Protein AF-A0A674DM79-F1 (afdb_monomer_lite)

pLDDT: mean 80.17, std 14.51, range [45.16, 95.06]

Foldseek 3Di:
DFDWDWDFDVVVTGTPDIAGCVRFNAFDDWDDPPPAQWIFTDFDDDTGPDDPPPPDRDIDGDDD

Organism: Salmo trutta (NCBI:txid8032)

Radius of gyration: 11.94 Å; chains: 1; bounding box: 29×21×29 Å

Secondary structure (DSSP, 8-state):
----EEEEEETTEEEEEEE-HHHHEEEEEEEE-TTSSEEEEEEEEEEESS-SSS---EEEE---

Structure (mmCIF, N/CA/C/O backbone):
data_AF-A0A674DM79-F1
#
_entry.id   AF-A0A674DM79-F1
#
loop_
_atom_site.group_PDB
_atom_site.id
_atom_site.type_symbol
_atom_site.label_atom_id
_atom_site.label_alt_id
_atom_site.label_comp_id
_atom_site.label_asym_id
_atom_site.label_entity_id
_atom_site.label_seq_id
_atom_site.pdbx_PDB_ins_code
_atom_site.Cartn_x
_atom_site.Cartn_y
_atom_site.Cartn_z
_atom_site.occupancy
_atom_site.B_iso_or_equiv
_atom_site.auth_seq_id
_atom_site.auth_comp_id
_atom_site.auth_asym_id
_atom_site.auth_atom_id
_atom_site.pdbx_PDB_model_num
ATOM 1 N N . MET A 1 1 ? -0.697 5.083 -16.050 1.00 53.28 1 MET A N 1
ATOM 2 C CA . MET A 1 1 ? -1.152 5.217 -14.652 1.00 53.28 1 MET A CA 1
ATOM 3 C C . MET A 1 1 ? 0.063 5.016 -13.778 1.00 53.28 1 MET A C 1
ATOM 5 O O . MET A 1 1 ? 0.520 3.889 -13.641 1.00 53.28 1 MET A O 1
ATOM 9 N N . GLU A 1 2 ? 0.630 6.104 -13.279 1.00 64.50 2 GLU A N 1
ATOM 10 C CA . GLU A 1 2 ? 1.640 6.055 -12.222 1.00 64.50 2 GLU A CA 1
ATOM 11 C C . GLU A 1 2 ? 0.886 5.734 -10.932 1.00 64.50 2 GLU A C 1
ATOM 13 O O . GLU A 1 2 ? -0.045 6.449 -10.562 1.00 64.50 2 GLU A O 1
ATOM 18 N N . THR A 1 3 ? 1.162 4.575 -10.341 1.00 79.06 3 THR A N 1
ATOM 19 C CA . THR A 1 3 ? 0.429 4.092 -9.163 1.00 79.06 3 THR A CA 1
ATOM 20 C C . THR A 1 3 ? 1.314 4.192 -7.929 1.00 79.06 3 THR A C 1
ATOM 22 O O . THR A 1 3 ? 2.529 4.053 -8.037 1.00 79.06 3 THR A O 1
ATOM 25 N N . GLY A 1 4 ? 0.690 4.476 -6.787 1.00 87.75 4 GLY A N 1
ATOM 26 C CA . GLY A 1 4 ? 1.278 4.496 -5.448 1.00 87.75 4 GLY A CA 1
ATOM 27 C C . GLY A 1 4 ? 0.325 3.813 -4.458 1.00 87.75 4 GLY A C 1
ATOM 28 O O . GLY A 1 4 ? -0.597 3.108 -4.875 1.00 87.75 4 GLY A O 1
ATOM 29 N N . VAL A 1 5 ? 0.503 4.022 -3.154 1.00 90.62 5 VAL A N 1
ATOM 30 C CA . VAL A 1 5 ? -0.352 3.427 -2.105 1.00 90.62 5 VAL A CA 1
ATOM 31 C C . VAL A 1 5 ? -1.070 4.524 -1.326 1.00 90.62 5 VAL A C 1
ATOM 33 O O . VAL A 1 5 ? -0.441 5.488 -0.914 1.00 90.62 5 VAL A O 1
ATOM 36 N N . ARG A 1 6 ? -2.373 4.371 -1.059 1.00 91.62 6 ARG A N 1
ATOM 37 C CA . ARG A 1 6 ? -3.139 5.239 -0.142 1.00 91.62 6 ARG A CA 1
ATOM 38 C C . ARG A 1 6 ? -3.800 4.386 0.932 1.00 91.62 6 ARG A C 1
ATOM 40 O O . ARG A 1 6 ? -4.359 3.334 0.628 1.00 91.62 6 ARG A O 1
ATOM 47 N N . ILE A 1 7 ? -3.726 4.836 2.179 1.00 91.81 7 ILE A N 1
ATOM 48 C CA . ILE A 1 7 ? -4.244 4.124 3.345 1.00 91.81 7 ILE A CA 1
ATOM 49 C C . ILE A 1 7 ? -5.403 4.920 3.917 1.00 91.81 7 ILE A C 1
ATOM 51 O O . ILE A 1 7 ? -5.275 6.114 4.182 1.00 91.81 7 ILE A O 1
ATOM 55 N N . TYR A 1 8 ? -6.520 4.243 4.149 1.00 92.50 8 TYR A N 1
ATOM 56 C CA . TYR A 1 8 ? -7.726 4.843 4.699 1.00 92.50 8 TYR A CA 1
ATOM 57 C C . TYR A 1 8 ? -8.143 4.115 5.973 1.00 92.50 8 TYR A C 1
ATOM 59 O O . TYR A 1 8 ? -8.135 2.885 6.032 1.00 92.50 8 TYR A O 1
ATOM 67 N N . ASN A 1 9 ? -8.557 4.876 6.982 1.00 91.25 9 ASN A N 1
ATOM 68 C CA . ASN A 1 9 ? -9.476 4.359 7.984 1.00 91.25 9 ASN A CA 1
ATOM 69 C C . ASN A 1 9 ? -10.838 4.141 7.328 1.00 91.25 9 ASN A C 1
ATOM 71 O O . ASN A 1 9 ? -11.247 4.933 6.485 1.00 91.25 9 ASN A O 1
ATOM 75 N N . VAL A 1 10 ? -11.536 3.088 7.745 1.00 92.19 10 VAL A N 1
ATOM 76 C CA . VAL A 1 10 ? -12.914 2.825 7.308 1.00 92.19 10 VAL A CA 1
ATOM 77 C C . VAL A 1 10 ? -13.915 3.592 8.174 1.00 92.19 10 VAL A C 1
ATOM 79 O O . VAL A 1 10 ? -14.916 4.067 7.654 1.00 92.19 10 VAL A O 1
ATOM 82 N N . GLU A 1 11 ? -13.620 3.758 9.469 1.00 91.75 11 GLU A N 1
ATOM 83 C CA . GLU A 1 11 ? -14.504 4.425 10.431 1.00 91.75 11 GLU A CA 1
ATOM 84 C C . GLU A 1 11 ? -13.708 5.344 11.388 1.00 91.75 11 GLU A C 1
ATOM 86 O O . GLU A 1 11 ? -12.919 4.839 12.199 1.00 91.75 11 GLU A O 1
ATOM 91 N N . PRO A 1 12 ? -13.872 6.680 11.290 1.00 93.00 12 PRO A N 1
ATOM 92 C CA . PRO A 1 12 ? -14.504 7.373 10.163 1.00 93.00 12 PRO A CA 1
ATOM 93 C C . PRO A 1 12 ? -13.686 7.179 8.875 1.00 93.00 12 PRO A C 1
ATOM 95 O O . PRO A 1 12 ? -12.469 6.970 8.939 1.00 93.00 12 PRO A O 1
ATOM 98 N N . LEU A 1 13 ? -14.335 7.279 7.709 1.00 95.06 13 LEU A N 1
ATOM 99 C CA . LEU A 1 13 ? -13.646 7.224 6.418 1.00 95.06 13 LEU A CA 1
ATOM 100 C C . LEU A 1 13 ? -12.688 8.414 6.289 1.00 95.06 13 LEU A C 1
ATOM 102 O O . LEU A 1 13 ? -13.110 9.546 6.058 1.00 95.06 13 LEU A O 1
ATOM 106 N N . MET A 1 14 ? -11.393 8.159 6.459 1.00 93.69 14 MET A N 1
ATOM 107 C CA . MET A 1 14 ? -10.372 9.203 6.508 1.00 93.69 14 MET A CA 1
ATOM 108 C C . MET A 1 14 ? -9.049 8.682 5.960 1.00 93.69 14 MET A C 1
ATOM 110 O O . MET A 1 14 ? -8.602 7.603 6.345 1.00 93.69 14 MET A O 1
ATOM 114 N N . GLU A 1 15 ? -8.398 9.456 5.093 1.00 92.06 15 GLU A N 1
ATOM 115 C CA . GLU A 1 15 ? -7.039 9.141 4.653 1.00 92.06 15 GLU A CA 1
ATOM 116 C C . GLU A 1 15 ? -6.068 9.239 5.834 1.00 92.06 15 GLU A C 1
ATOM 118 O O . GLU A 1 15 ? -6.033 10.234 6.556 1.00 92.06 15 GLU A O 1
ATOM 123 N N . LYS A 1 16 ? -5.289 8.180 6.038 1.00 90.12 16 LYS A N 1
ATOM 124 C CA . LYS A 1 16 ? -4.273 8.080 7.086 1.00 90.12 16 LYS A CA 1
ATOM 125 C C . LYS A 1 16 ? -2.866 8.366 6.585 1.00 90.12 16 LYS A C 1
ATOM 127 O O . LYS A 1 16 ? -2.008 8.678 7.402 1.00 90.12 16 LYS A O 1
ATOM 132 N N . GLY A 1 17 ? -2.643 8.239 5.283 1.00 89.50 17 GLY A N 1
ATOM 133 C CA . GLY A 1 17 ? -1.378 8.533 4.630 1.00 89.50 17 GLY A CA 1
ATOM 134 C C . GLY A 1 17 ? -1.332 7.952 3.224 1.00 89.50 17 GLY A C 1
ATOM 135 O O . GLY A 1 17 ? -2.189 7.151 2.835 1.00 89.50 17 GLY A O 1
ATOM 136 N N . HIS A 1 18 ? -0.302 8.333 2.483 1.00 90.75 18 HIS A N 1
ATOM 137 C CA . HIS A 1 18 ? -0.016 7.809 1.158 1.00 90.75 18 HIS A CA 1
ATOM 138 C C . HIS A 1 18 ? 1.490 7.646 0.949 1.00 90.75 18 HIS A C 1
ATOM 140 O O . HIS A 1 18 ? 2.298 8.246 1.656 1.00 90.75 18 HIS A O 1
ATOM 146 N N . LEU A 1 19 ? 1.840 6.778 0.005 1.00 89.88 19 LEU A N 1
ATOM 147 C CA . LEU A 1 19 ? 3.182 6.588 -0.521 1.00 89.88 19 LEU A CA 1
ATOM 148 C C . LEU A 1 19 ? 3.121 6.848 -2.024 1.00 89.88 19 LEU A C 1
ATOM 150 O O . LEU A 1 19 ? 2.421 6.128 -2.745 1.00 89.88 19 LEU A O 1
ATOM 154 N N . ASP A 1 20 ? 3.841 7.864 -2.477 1.00 90.31 20 ASP A N 1
ATOM 155 C CA . ASP A 1 20 ? 3.802 8.305 -3.868 1.00 90.31 20 ASP A CA 1
ATOM 156 C C . ASP A 1 20 ? 4.560 7.362 -4.804 1.00 90.31 20 ASP A C 1
ATOM 158 O O . ASP A 1 20 ? 5.346 6.503 -4.383 1.00 90.31 20 ASP A O 1
ATOM 162 N N . HIS A 1 21 ? 4.344 7.540 -6.107 1.00 88.62 21 HIS A N 1
ATOM 163 C CA . HIS A 1 21 ? 4.998 6.747 -7.142 1.00 88.62 21 HIS A CA 1
ATOM 164 C C . HIS A 1 21 ? 6.531 6.805 -7.031 1.00 88.62 21 HIS A C 1
ATOM 166 O O . HIS A 1 21 ? 7.209 5.792 -7.180 1.00 88.62 21 HIS A O 1
ATOM 172 N N . GLU A 1 22 ? 7.101 7.951 -6.669 1.00 88.31 22 GLU A N 1
ATOM 173 C CA . GLU A 1 22 ? 8.537 8.121 -6.449 1.00 88.31 22 GLU A CA 1
ATOM 174 C C . GLU A 1 22 ? 9.043 7.263 -5.276 1.00 88.31 22 GLU A C 1
ATOM 176 O O . GLU A 1 22 ? 10.202 6.832 -5.254 1.00 88.31 22 GLU A O 1
ATOM 181 N N . GLN A 1 23 ? 8.182 6.969 -4.295 1.00 86.69 23 GLN A N 1
ATOM 182 C CA . GLN A 1 23 ? 8.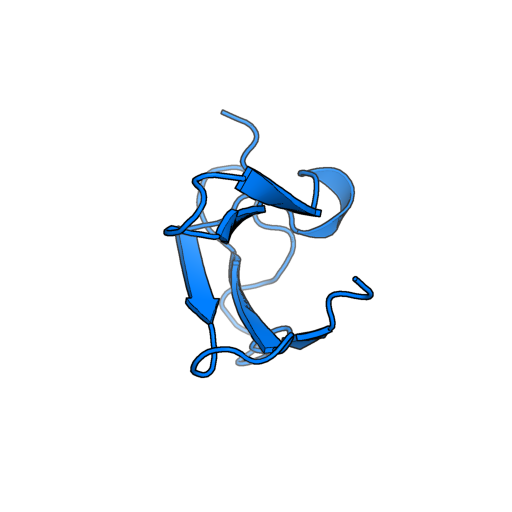521 6.190 -3.105 1.00 86.69 23 GLN A CA 1
ATOM 183 C C . GLN A 1 23 ? 8.384 4.682 -3.325 1.00 86.69 23 GLN A C 1
ATOM 185 O O . GLN A 1 23 ? 9.281 3.944 -2.898 1.00 86.69 23 GLN A O 1
ATOM 190 N N . VAL A 1 24 ? 7.317 4.227 -3.992 1.00 87.25 24 VAL A N 1
ATOM 191 C CA . VAL A 1 24 ? 6.977 2.792 -4.132 1.00 87.25 24 VAL A CA 1
ATOM 192 C C . VAL A 1 24 ? 7.033 2.252 -5.565 1.00 87.25 24 VAL A C 1
ATOM 194 O O . VAL A 1 24 ? 7.021 1.038 -5.763 1.00 87.25 24 VAL A O 1
ATOM 197 N N . GLY A 1 25 ? 7.145 3.121 -6.568 1.00 88.81 25 GLY A N 1
ATOM 198 C CA . GLY A 1 25 ? 6.940 2.763 -7.970 1.00 88.81 25 GLY A CA 1
ATOM 199 C C . GLY A 1 25 ? 5.525 2.273 -8.235 1.00 88.81 25 GLY A C 1
ATOM 200 O O . GLY A 1 25 ? 4.638 2.395 -7.400 1.00 88.81 25 GLY A O 1
ATOM 201 N N . SER A 1 26 ? 5.318 1.689 -9.410 1.00 88.62 26 SER A N 1
ATOM 202 C CA . SER A 1 26 ? 4.037 1.080 -9.762 1.00 88.62 26 SER A CA 1
ATOM 203 C C . SER A 1 26 ? 3.768 -0.144 -8.881 1.00 88.62 26 SER A C 1
ATOM 205 O O . SER A 1 26 ? 4.645 -0.995 -8.708 1.00 88.62 26 SER A O 1
ATOM 207 N N . VAL A 1 27 ? 2.554 -0.238 -8.336 1.00 87.25 27 VAL A N 1
ATOM 208 C CA . VAL A 1 27 ? 2.161 -1.253 -7.348 1.00 87.25 27 VAL A CA 1
ATOM 209 C C . VAL A 1 27 ? 1.126 -2.200 -7.946 1.00 87.25 27 VAL A C 1
ATOM 211 O O . VAL A 1 27 ? 0.103 -1.758 -8.464 1.00 87.25 27 VAL A O 1
ATOM 214 N N . ALA A 1 28 ? 1.364 -3.507 -7.831 1.00 88.75 28 ALA A N 1
ATOM 215 C CA . ALA A 1 28 ? 0.399 -4.541 -8.209 1.00 88.75 28 ALA A CA 1
ATOM 216 C C . ALA A 1 28 ? -0.454 -5.000 -7.020 1.00 88.75 28 ALA A C 1
ATOM 218 O O . ALA A 1 28 ? -1.65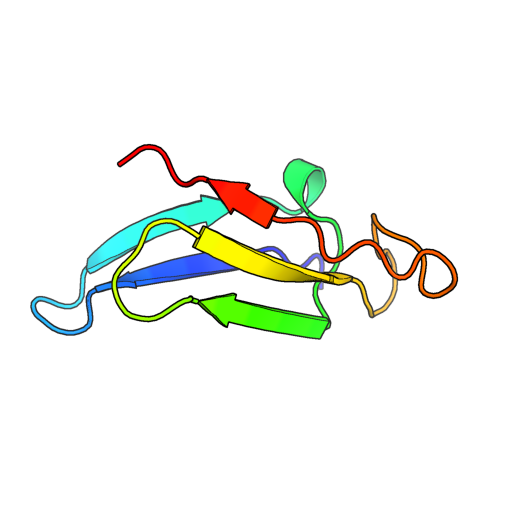3 -5.228 -7.164 1.00 88.75 28 ALA A O 1
ATOM 219 N N . GLN A 1 29 ? 0.158 -5.128 -5.840 1.00 88.25 29 GLN A N 1
ATOM 220 C CA . GLN A 1 29 ? -0.531 -5.552 -4.626 1.00 88.25 29 GLN A CA 1
ATOM 221 C C . GLN A 1 29 ? 0.028 -4.821 -3.406 1.00 88.25 29 GLN A C 1
ATOM 223 O O . GLN A 1 29 ? 1.233 -4.624 -3.274 1.00 88.25 29 GLN A O 1
ATOM 228 N N . CYS A 1 30 ? -0.856 -4.460 -2.481 1.00 88.88 30 CYS A N 1
ATOM 229 C CA . CYS A 1 30 ? -0.492 -3.941 -1.171 1.00 88.88 30 CYS A CA 1
ATOM 230 C C . CYS A 1 30 ? -1.336 -4.644 -0.103 1.00 88.88 30 CYS A C 1
ATOM 232 O O . CYS A 1 30 ? -2.534 -4.858 -0.290 1.00 88.88 30 CYS A O 1
ATOM 234 N N . SER A 1 31 ? -0.729 -5.041 1.014 1.00 89.38 31 SER A N 1
ATOM 235 C CA . SER A 1 31 ? -1.428 -5.696 2.125 1.00 89.38 31 SER A CA 1
ATOM 236 C C . SER A 1 31 ? -0.925 -5.185 3.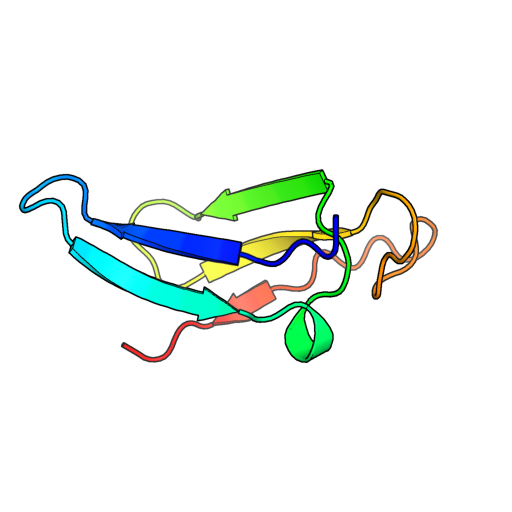474 1.00 89.38 31 SER A C 1
ATOM 238 O O . SER A 1 31 ? 0.277 -5.049 3.685 1.00 89.38 31 SER A O 1
ATOM 240 N N . MET A 1 32 ? -1.857 -4.914 4.390 1.00 90.94 32 MET A N 1
ATOM 241 C CA . MET A 1 32 ? -1.573 -4.496 5.767 1.00 90.94 32 MET A CA 1
ATOM 242 C C . MET A 1 32 ? -1.511 -5.698 6.709 1.00 90.94 32 MET A C 1
ATOM 244 O O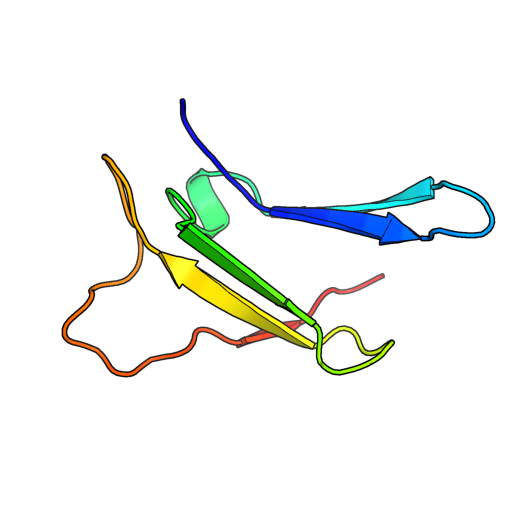 . MET A 1 32 ? -2.342 -6.605 6.617 1.00 90.94 32 MET A O 1
ATOM 248 N N . LEU A 1 33 ? -0.588 -5.674 7.674 1.00 90.75 33 LEU A N 1
ATOM 249 C CA . LEU A 1 33 ? -0.645 -6.595 8.811 1.00 90.75 33 LEU A CA 1
ATOM 250 C C . LEU A 1 33 ? -1.640 -6.063 9.852 1.00 90.75 33 LEU A C 1
ATOM 252 O O . LEU A 1 33 ? -1.303 -5.193 10.659 1.00 90.75 33 LEU A O 1
ATOM 256 N N . HIS A 1 34 ? -2.865 -6.591 9.839 1.00 87.88 34 HIS A N 1
ATOM 257 C CA . HIS A 1 34 ? -3.959 -6.151 10.719 1.00 87.88 34 HIS A CA 1
ATOM 258 C C . HIS A 1 34 ? -4.114 -4.614 10.716 1.00 87.88 34 HIS A C 1
ATOM 260 O O . HIS A 1 34 ? -4.043 -3.987 9.663 1.00 87.88 34 HIS A O 1
ATOM 266 N N . ARG A 1 35 ? -4.321 -3.994 11.887 1.00 84.25 35 ARG A N 1
ATOM 267 C CA . ARG A 1 35 ? -4.373 -2.535 12.076 1.00 84.25 35 ARG A CA 1
ATOM 268 C C . ARG A 1 35 ? -3.023 -1.971 12.548 1.00 84.25 35 ARG A C 1
ATOM 270 O O . ARG A 1 35 ? -2.984 -1.118 13.431 1.00 84.25 35 ARG A O 1
ATOM 277 N N . SER A 1 36 ? -1.915 -2.498 12.028 1.00 86.88 36 SER A N 1
ATOM 278 C CA . SER A 1 36 ? -0.578 -1.949 12.289 1.00 86.88 36 SER A CA 1
ATOM 279 C C . SER A 1 36 ? -0.199 -0.887 11.251 1.00 86.88 36 SER A C 1
ATOM 281 O O . SER A 1 36 ? -0.978 -0.549 10.359 1.00 86.88 36 SER A O 1
ATOM 283 N N . ASN A 1 37 ? 1.007 -0.340 11.373 1.00 85.81 37 ASN A N 1
ATOM 284 C CA . ASN A 1 37 ? 1.622 0.513 10.361 1.00 85.81 37 ASN A CA 1
ATOM 285 C C . ASN A 1 37 ? 2.517 -0.264 9.382 1.00 85.81 37 ASN A C 1
ATOM 287 O O . ASN A 1 37 ? 3.270 0.366 8.646 1.00 85.81 37 ASN A O 1
ATOM 291 N N . LEU A 1 38 ? 2.444 -1.600 9.391 1.00 88.88 38 LEU A N 1
ATOM 292 C CA . LEU A 1 38 ? 3.256 -2.482 8.564 1.00 88.88 38 LEU A CA 1
ATOM 293 C C . LEU A 1 38 ? 2.543 -2.793 7.242 1.00 88.88 38 LEU A C 1
ATOM 295 O O . LEU A 1 38 ? 1.479 -3.426 7.233 1.00 88.88 38 LEU A O 1
ATOM 299 N N . LEU A 1 39 ? 3.153 -2.384 6.133 1.00 88.56 39 LEU A N 1
ATOM 300 C CA . LEU A 1 39 ? 2.665 -2.651 4.780 1.00 88.56 39 LEU A CA 1
ATOM 301 C C . LEU A 1 39 ? 3.627 -3.551 4.012 1.00 88.56 39 LEU A C 1
ATOM 303 O O . LEU A 1 39 ? 4.812 -3.243 3.919 1.00 88.56 39 LEU A O 1
ATOM 307 N N . ALA A 1 40 ? 3.092 -4.604 3.398 1.00 88.88 40 ALA A N 1
ATOM 308 C CA . ALA A 1 40 ? 3.773 -5.369 2.364 1.00 88.88 40 ALA A CA 1
ATOM 309 C C . ALA A 1 40 ? 3.321 -4.862 0.990 1.00 88.88 40 ALA A C 1
ATOM 311 O O . ALA A 1 40 ? 2.144 -4.989 0.641 1.00 88.88 40 ALA A O 1
ATOM 312 N N . VAL A 1 41 ? 4.254 -4.299 0.224 1.00 87.75 41 VAL A N 1
ATOM 313 C CA . VAL A 1 41 ? 4.009 -3.783 -1.128 1.00 87.75 41 VAL A CA 1
ATOM 314 C C . VAL A 1 41 ? 4.714 -4.679 -2.141 1.00 87.75 41 VAL A C 1
ATOM 316 O O . VAL A 1 41 ? 5.874 -5.043 -1.957 1.00 87.75 41 VAL A O 1
ATOM 319 N N . VAL A 1 42 ? 4.005 -5.039 -3.207 1.00 87.62 42 VAL A N 1
ATOM 320 C CA . VAL A 1 42 ? 4.525 -5.786 -4.353 1.00 87.62 42 VAL A CA 1
ATOM 321 C C . VAL A 1 42 ? 4.483 -4.865 -5.564 1.00 87.62 42 VAL A C 1
ATOM 323 O O . VAL A 1 42 ? 3.407 -4.417 -5.977 1.00 87.62 42 VAL A O 1
ATOM 326 N N . GLY A 1 43 ? 5.660 -4.571 -6.116 1.00 87.19 43 GLY A N 1
ATOM 327 C CA . GLY A 1 43 ? 5.784 -3.806 -7.352 1.00 87.19 43 GLY A CA 1
ATOM 328 C C . GLY A 1 43 ? 5.209 -4.573 -8.544 1.00 87.19 43 GLY A C 1
ATOM 329 O O . GLY A 1 43 ? 5.286 -5.796 -8.598 1.00 87.19 43 GLY A O 1
ATOM 330 N N . GLY A 1 44 ? 4.630 -3.859 -9.505 1.00 83.81 44 GLY A N 1
ATOM 331 C CA . GLY A 1 44 ? 4.237 -4.425 -10.799 1.00 83.81 44 GLY A CA 1
ATOM 332 C C . GLY A 1 44 ? 3.722 -3.357 -11.761 1.00 83.81 44 GLY A C 1
ATOM 333 O O . GLY A 1 44 ? 3.700 -2.179 -11.425 1.00 83.81 44 GLY A O 1
ATOM 334 N N . GLY A 1 45 ? 3.308 -3.740 -12.969 1.00 80.00 45 GLY A N 1
ATOM 335 C CA . GLY A 1 45 ? 2.888 -2.787 -14.006 1.00 80.00 45 GLY A CA 1
ATOM 336 C C . GLY A 1 45 ? 4.059 -2.234 -14.827 1.00 80.00 45 GLY A C 1
ATOM 337 O O . GLY A 1 45 ? 5.057 -2.919 -15.016 1.00 80.00 45 GLY A O 1
ATOM 338 N N . VAL A 1 46 ? 3.915 -1.014 -15.363 1.00 80.44 46 VAL A N 1
ATOM 339 C CA . VAL A 1 46 ? 4.846 -0.455 -16.371 1.00 80.44 46 VAL A CA 1
ATOM 340 C C . VAL A 1 46 ? 6.182 -0.025 -15.760 1.00 80.44 46 VAL A C 1
ATOM 342 O O . VAL A 1 46 ? 7.220 -0.263 -16.365 1.00 80.44 46 VAL A O 1
ATOM 345 N N . ASN A 1 47 ? 6.158 0.567 -14.560 1.00 84.06 47 ASN A N 1
ATOM 346 C CA . ASN A 1 47 ? 7.350 1.089 -13.880 1.00 84.06 47 ASN A CA 1
ATOM 347 C C . ASN A 1 47 ? 7.411 0.603 -12.417 1.00 84.06 47 ASN A C 1
ATOM 349 O O . ASN A 1 47 ? 7.160 1.405 -11.510 1.00 84.06 47 ASN A O 1
ATOM 353 N N . PRO A 1 48 ? 7.652 -0.694 -12.144 1.00 84.31 48 PRO A N 1
ATOM 354 C CA . PRO A 1 48 ? 7.840 -1.189 -10.783 1.00 84.31 48 PRO A CA 1
ATOM 355 C C . PRO A 1 48 ? 9.192 -0.721 -10.227 1.00 84.31 48 PRO A C 1
ATOM 357 O O . PRO A 1 48 ? 10.213 -0.810 -10.903 1.00 84.31 48 PRO A O 1
ATOM 360 N N . LYS A 1 49 ? 9.215 -0.232 -8.982 1.00 80.38 49 LYS A N 1
ATOM 361 C CA . LYS A 1 49 ? 10.464 0.203 -8.329 1.00 80.38 49 LYS A CA 1
ATOM 362 C C . LYS A 1 49 ? 11.266 -0.958 -7.736 1.00 80.38 49 LYS A C 1
ATOM 364 O O . LYS A 1 49 ? 12.482 -0.857 -7.612 1.00 80.38 49 LYS A O 1
ATOM 369 N N . PHE A 1 50 ? 10.595 -2.052 -7.384 1.00 72.19 50 PHE A N 1
ATOM 370 C CA . PHE A 1 50 ? 11.205 -3.238 -6.783 1.00 72.19 50 PHE A CA 1
ATOM 371 C C . PHE A 1 50 ? 11.087 -4.420 -7.743 1.00 72.19 50 PHE A C 1
ATOM 373 O O . PHE A 1 50 ? 10.062 -4.582 -8.404 1.00 72.19 50 PHE A O 1
ATOM 380 N N . SER A 1 51 ? 12.159 -5.203 -7.860 1.00 56.12 51 SER A N 1
ATOM 381 C CA . SER A 1 51 ? 12.257 -6.283 -8.844 1.00 56.12 51 SER A CA 1
ATOM 382 C C . SER A 1 51 ? 11.448 -7.519 -8.449 1.00 56.12 51 SER A C 1
ATOM 384 O O . SER A 1 51 ? 11.366 -7.845 -7.272 1.00 56.12 51 SER A O 1
ATOM 386 N N . GLU A 1 52 ? 10.949 -8.269 -9.435 1.00 57.00 52 GLU A N 1
ATOM 387 C CA . GLU A 1 52 ? 10.288 -9.571 -9.225 1.00 57.00 52 GLU A CA 1
ATOM 388 C C . GLU A 1 52 ? 11.240 -10.665 -8.694 1.00 57.00 52 GLU A C 1
ATOM 390 O O . GLU A 1 52 ? 10.794 -11.647 -8.105 1.00 57.00 52 GLU A O 1
ATOM 395 N N . ILE A 1 53 ? 12.553 -10.512 -8.919 1.00 48.81 53 ILE A N 1
ATOM 396 C CA . ILE A 1 53 ? 13.580 -11.529 -8.620 1.00 48.81 53 ILE A CA 1
ATOM 397 C C . ILE A 1 53 ? 14.131 -11.383 -7.194 1.00 48.81 53 ILE A C 1
ATOM 399 O O . ILE A 1 53 ? 14.620 -12.356 -6.617 1.00 48.81 53 ILE A O 1
ATOM 403 N N . SER A 1 54 ? 14.011 -10.206 -6.578 1.00 45.84 54 SER A N 1
ATOM 404 C CA . SER A 1 54 ? 14.199 -10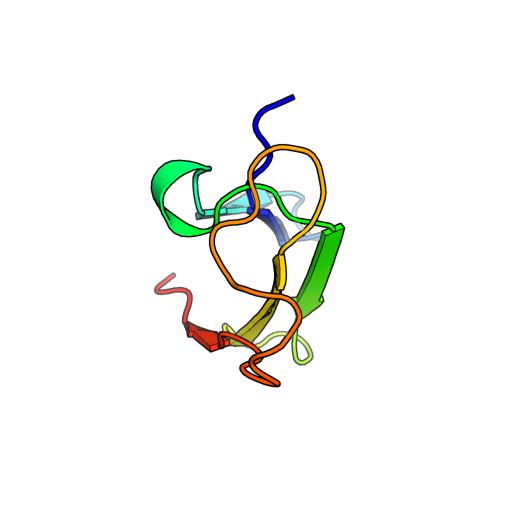.100 -5.140 1.00 45.84 54 SER A CA 1
ATOM 405 C C . SER A 1 54 ? 12.903 -10.551 -4.469 1.00 45.84 54 SER A C 1
ATOM 407 O O . SER A 1 54 ? 11.868 -9.903 -4.570 1.00 45.84 54 SER A O 1
ATOM 409 N N . GLY A 1 55 ? 12.937 -11.640 -3.700 1.00 46.47 55 GLY A N 1
ATOM 410 C CA . GLY A 1 55 ? 11.872 -11.966 -2.736 1.00 46.47 55 GLY A CA 1
ATOM 411 C C . GLY A 1 55 ? 11.711 -10.910 -1.625 1.00 46.47 55 GLY A C 1
ATOM 412 O O . GLY A 1 55 ? 11.189 -11.212 -0.552 1.00 46.47 55 GLY A O 1
ATOM 413 N N . GLU A 1 56 ? 12.190 -9.684 -1.844 1.00 45.16 56 GLU A N 1
ATOM 414 C CA . GLU A 1 56 ? 12.122 -8.558 -0.934 1.00 45.16 56 GLU A CA 1
ATOM 415 C C . GLU A 1 56 ? 10.714 -7.980 -0.967 1.00 45.16 56 GLU A C 1
ATOM 417 O O . GLU A 1 56 ? 10.392 -7.044 -1.695 1.00 45.16 56 GLU A O 1
ATOM 422 N N . ARG A 1 57 ? 9.857 -8.526 -0.103 1.00 53.28 57 ARG A N 1
ATOM 423 C CA . ARG A 1 57 ?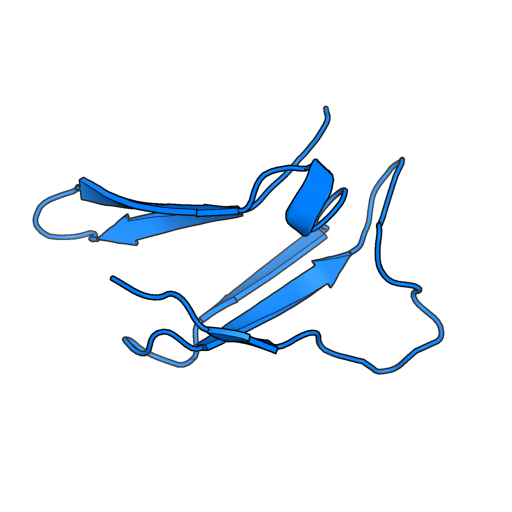 8.707 -7.772 0.391 1.00 53.28 57 ARG A CA 1
ATOM 424 C C . ARG A 1 57 ? 9.239 -6.540 1.110 1.00 53.28 57 ARG A C 1
ATOM 426 O O . ARG A 1 57 ? 9.693 -6.630 2.253 1.00 53.28 57 ARG A O 1
ATOM 433 N N . THR A 1 58 ? 9.181 -5.390 0.448 1.00 59.00 58 THR A N 1
ATOM 434 C CA . THR A 1 58 ? 9.533 -4.129 1.089 1.00 59.00 58 THR A CA 1
ATOM 435 C C . THR A 1 58 ? 8.469 -3.810 2.126 1.00 59.00 58 THR A C 1
ATOM 437 O O . THR A 1 58 ? 7.283 -3.664 1.823 1.00 59.00 58 THR A O 1
ATOM 440 N N . THR A 1 59 ? 8.919 -3.769 3.375 1.00 61.06 59 THR A N 1
ATOM 441 C CA . THR A 1 59 ? 8.087 -3.469 4.528 1.00 61.06 59 THR A CA 1
ATOM 442 C C . THR A 1 59 ? 8.132 -1.973 4.780 1.00 61.06 59 THR A C 1
ATOM 444 O O . THR A 1 59 ? 9.177 -1.442 5.152 1.00 61.06 59 THR A O 1
ATOM 447 N N . TYR A 1 60 ? 7.007 -1.294 4.581 1.00 65.81 60 TYR A N 1
ATOM 448 C CA . TYR A 1 60 ? 6.894 0.124 4.906 1.00 65.81 60 TYR A CA 1
ATOM 449 C C . TYR A 1 60 ? 6.308 0.289 6.299 1.00 65.81 60 TYR A C 1
ATOM 451 O O . TYR A 1 60 ? 5.290 -0.326 6.619 1.00 65.81 60 TYR A O 1
ATOM 459 N N . PHE A 1 61 ? 6.949 1.140 7.098 1.00 69.50 61 PHE A N 1
ATOM 460 C CA . PHE A 1 61 ? 6.404 1.645 8.349 1.00 69.50 61 PHE A CA 1
ATOM 461 C C . PHE A 1 61 ? 5.772 3.006 8.088 1.00 69.50 61 PHE A C 1
ATOM 463 O O . PHE A 1 61 ? 6.464 3.960 7.732 1.00 69.50 61 PHE A O 1
ATOM 470 N N . LEU A 1 62 ? 4.459 3.102 8.269 1.00 63.62 62 LEU A N 1
ATOM 471 C CA . LEU A 1 62 ? 3.783 4.396 8.273 1.00 63.62 62 LEU A CA 1
ATOM 472 C C . LEU A 1 62 ? 4.023 5.088 9.620 1.00 63.62 62 LEU A C 1
ATOM 474 O O . LEU A 1 62 ? 3.715 4.532 10.678 1.00 63.62 62 LEU A O 1
ATOM 478 N N . ASN A 1 63 ? 4.561 6.304 9.584 1.00 59.00 63 ASN A N 1
ATOM 479 C CA . ASN A 1 63 ? 4.564 7.197 10.738 1.00 59.00 63 ASN A CA 1
ATOM 480 C C . ASN A 1 63 ? 3.266 8.011 10.665 1.00 59.00 63 ASN A C 1
ATOM 482 O O . ASN A 1 63 ? 3.091 8.780 9.722 1.00 59.00 63 ASN A O 1
ATOM 486 N N . TYR A 1 64 ? 2.335 7.748 11.584 1.00 58.03 64 TYR A N 1
ATOM 487 C CA . TYR A 1 64 ? 1.043 8.439 11.662 1.00 58.03 64 TYR A CA 1
ATOM 488 C C . TYR A 1 64 ? 1.138 9.769 12.400 1.00 58.03 64 TYR A C 1
ATOM 490 O O . TYR A 1 64 ? 1.971 9.864 13.328 1.00 58.03 64 TYR A O 1
#

Sequence (64 aa):
METGVRIYNVEPLMEKGHLDHEQVGSVAQCSMLHRSNLLAVVGGGVNPKFSEISGERTTYFLNY